Protein AF-A0A8K0M3D4-F1 (afdb_monomer)

Sequence (110 aa):
MWFHMVLSSGFNDEERFPFACLEQHVGVDEWKKRKWAFDRQEAEEFAAQKIPQLENYDKERDKVVKDEARVGCGEMTREEFIAIYRHALVDSTTSAIQARFIKLLTARDW

Solvent-accessible surface area (backbone atoms only — not comparable to full-atom values): 6368 Å² total; per-residue (Å²): 114,66,66,58,47,46,64,70,67,38,46,80,30,67,88,27,69,60,43,38,59,49,32,66,72,61,32,67,69,55,37,56,53,52,72,70,64,64,59,66,63,61,52,50,54,50,47,66,60,44,53,61,52,52,56,49,49,53,53,53,48,55,50,52,55,50,52,51,50,33,36,76,71,65,80,35,55,68,67,58,54,49,62,68,50,55,60,60,61,58,56,70,67,56,49,67,62,49,50,53,52,51,52,59,60,72,72,53,92,126

Radius of gyration: 19.31 Å; Cα contacts (8 Å, |Δi|>4): 31; chains: 1; bounding box: 43×30×51 Å

Mean predicted aligned error: 13.9 Å

pLDDT: mean 70.22, std 14.75, range [38.41, 89.25]

Foldseek 3Di:
DVVVVCVVVCCVPCVDPPNVVVCVVCDVVSCVVVVPPDDPVVVVVVCVVVVVVVVVVVVVVVVLVVVVVCCVVVVDPPVRSCVVCVVVVVVVPPPDPVVVVVCVVVVDDD

Structure (mmCIF, N/CA/C/O backbone):
data_AF-A0A8K0M3D4-F1
#
_entry.id   AF-A0A8K0M3D4-F1
#
loop_
_atom_site.group_PDB
_atom_site.id
_atom_site.type_symbol
_atom_site.label_atom_id
_atom_site.label_alt_id
_atom_site.label_comp_id
_atom_site.label_asym_id
_atom_site.label_entity_id
_atom_site.label_seq_id
_atom_site.pdbx_PDB_ins_code
_atom_site.Cartn_x
_atom_site.Cartn_y
_atom_site.Cartn_z
_atom_site.occupancy
_atom_site.B_iso_or_equiv
_atom_site.auth_seq_id
_atom_site.auth_comp_id
_atom_site.auth_asym_id
_atom_site.auth_atom_id
_atom_site.pdbx_PDB_model_num
ATOM 1 N N . MET A 1 1 ? -1.291 -5.773 5.632 1.00 49.97 1 MET A N 1
ATOM 2 C CA . MET A 1 1 ? -1.648 -7.171 5.226 1.00 49.97 1 MET A CA 1
ATOM 3 C C . MET A 1 1 ? -1.965 -7.321 3.729 1.00 49.97 1 MET A C 1
ATOM 5 O O . MET A 1 1 ? -1.420 -8.201 3.090 1.00 49.97 1 MET A O 1
ATOM 9 N N . TRP A 1 2 ? -2.774 -6.451 3.120 1.00 53.38 2 TRP A N 1
ATOM 10 C CA . TRP A 1 2 ? -3.093 -6.525 1.681 1.00 53.38 2 TRP A CA 1
ATOM 11 C C . TRP A 1 2 ? -1.899 -6.312 0.726 1.00 53.38 2 TRP A C 1
ATOM 13 O O . TRP A 1 2 ? -1.807 -6.994 -0.283 1.00 53.38 2 TRP A O 1
ATOM 23 N N . PHE A 1 3 ? -0.957 -5.415 1.043 1.00 57.09 3 PHE A N 1
ATOM 24 C CA . PHE A 1 3 ? 0.186 -5.132 0.168 1.00 57.09 3 PHE A CA 1
ATOM 25 C C . PHE A 1 3 ? 1.119 -6.339 0.042 1.00 57.09 3 PHE A C 1
ATOM 27 O O . PHE A 1 3 ? 1.507 -6.697 -1.065 1.00 57.09 3 PHE A O 1
ATOM 34 N N . HIS A 1 4 ? 1.390 -7.041 1.150 1.00 54.50 4 HIS A N 1
ATOM 35 C CA . HIS A 1 4 ? 2.090 -8.319 1.062 1.00 54.50 4 HIS A CA 1
ATOM 36 C C . HIS A 1 4 ? 1.251 -9.353 0.303 1.00 54.50 4 HIS A C 1
ATOM 38 O O . HIS A 1 4 ? 1.832 -10.132 -0.422 1.00 54.50 4 HIS A O 1
ATOM 44 N N . MET A 1 5 ? -0.090 -9.358 0.382 1.00 57.66 5 MET A N 1
ATOM 45 C CA . MET A 1 5 ? -0.903 -10.262 -0.448 1.00 57.66 5 MET A CA 1
ATOM 46 C C . MET A 1 5 ? -0.801 -9.918 -1.938 1.00 57.66 5 MET A C 1
ATOM 48 O O . MET A 1 5 ? -0.726 -10.829 -2.747 1.00 57.66 5 MET A O 1
ATOM 52 N N . VAL A 1 6 ? -0.732 -8.642 -2.325 1.00 59.41 6 VAL A N 1
ATOM 53 C CA . VAL A 1 6 ? -0.513 -8.223 -3.724 1.00 59.41 6 VAL A CA 1
ATOM 54 C C . VAL A 1 6 ? 0.889 -8.623 -4.196 1.00 59.41 6 VAL A C 1
ATOM 56 O O . VAL A 1 6 ? 1.038 -9.197 -5.271 1.00 59.41 6 VAL A O 1
ATOM 59 N N . LEU A 1 7 ? 1.916 -8.410 -3.370 1.00 57.84 7 LEU A N 1
ATOM 60 C CA . LEU A 1 7 ? 3.285 -8.821 -3.694 1.00 57.84 7 LEU A CA 1
ATOM 61 C C . LEU A 1 7 ? 3.463 -10.351 -3.699 1.00 57.84 7 LEU A C 1
ATOM 63 O O . LEU A 1 7 ? 4.155 -10.882 -4.560 1.00 57.84 7 LEU A O 1
ATOM 67 N N . SER A 1 8 ? 2.820 -11.070 -2.777 1.00 56.91 8 SER A N 1
ATOM 68 C CA . SER A 1 8 ? 2.923 -12.528 -2.619 1.00 56.91 8 SER A CA 1
ATOM 69 C C . SER A 1 8 ? 1.959 -13.318 -3.507 1.00 56.91 8 SER A C 1
ATOM 71 O O . SER A 1 8 ? 2.178 -14.505 -3.717 1.00 56.91 8 SER A O 1
ATOM 73 N N . SER A 1 9 ? 0.908 -12.698 -4.053 1.00 59.19 9 SER A N 1
ATOM 74 C CA . SER A 1 9 ? -0.011 -13.344 -5.011 1.00 59.19 9 SER A CA 1
ATOM 75 C C . SER A 1 9 ? 0.584 -13.475 -6.415 1.00 59.19 9 SER A C 1
ATOM 77 O O . SER A 1 9 ? -0.039 -14.065 -7.302 1.00 59.19 9 SER A O 1
ATOM 79 N N . GLY A 1 10 ? 1.793 -12.949 -6.626 1.00 56.47 10 GLY A N 1
ATOM 80 C CA . GLY A 1 10 ? 2.393 -12.875 -7.950 1.00 56.47 10 GLY A CA 1
ATOM 81 C C . GLY A 1 10 ? 1.644 -11.894 -8.850 1.00 56.47 10 GLY A C 1
ATOM 82 O O . GLY A 1 10 ? 1.656 -12.056 -10.060 1.00 56.47 10 GLY A O 1
ATOM 83 N N . PHE A 1 11 ? 0.980 -10.876 -8.287 1.00 57.84 11 PHE A N 1
ATOM 84 C CA . PHE A 1 11 ? 0.395 -9.800 -9.095 1.00 57.84 11 PHE A CA 1
ATOM 85 C C . PHE A 1 11 ? 1.468 -9.076 -9.922 1.00 57.84 11 PHE A C 1
ATOM 87 O O . PHE A 1 11 ? 1.191 -8.567 -10.999 1.00 57.84 11 PHE A O 1
ATOM 94 N N . ASN A 1 12 ? 2.706 -9.072 -9.422 1.00 57.41 12 ASN A N 1
ATOM 95 C CA . ASN A 1 12 ? 3.876 -8.550 -10.119 1.00 57.41 12 ASN A CA 1
ATOM 96 C C . ASN A 1 12 ? 4.713 -9.639 -10.811 1.00 57.41 12 ASN A C 1
ATOM 98 O O . ASN A 1 12 ? 5.857 -9.380 -11.174 1.00 57.41 12 ASN A O 1
ATOM 102 N N . ASP A 1 13 ? 4.182 -10.853 -10.938 1.00 65.12 13 ASP A N 1
ATOM 103 C CA . ASP A 1 13 ? 4.862 -11.933 -11.643 1.00 65.12 13 ASP A CA 1
ATOM 104 C C . ASP A 1 13 ? 4.852 -11.630 -13.146 1.00 65.12 13 ASP A C 1
ATOM 106 O O . ASP A 1 13 ? 3.838 -11.205 -13.701 1.00 65.12 13 ASP A O 1
ATOM 110 N N . GLU A 1 14 ? 5.995 -11.816 -13.797 1.00 62.44 14 GLU A N 1
ATOM 111 C CA . GLU A 1 14 ? 6.190 -11.485 -15.214 1.00 62.44 14 GLU A CA 1
ATOM 112 C C . GLU A 1 14 ? 5.290 -12.340 -16.110 1.00 62.44 14 GLU A C 1
ATOM 114 O O . GLU A 1 14 ? 4.826 -11.890 -17.154 1.00 62.44 14 GLU A O 1
ATOM 119 N N . GLU A 1 15 ? 4.955 -13.543 -15.643 1.00 65.06 15 GLU A N 1
ATOM 120 C CA . GLU A 1 15 ? 4.079 -14.481 -16.341 1.00 65.06 15 GLU A CA 1
ATOM 121 C C . GLU A 1 15 ? 2.587 -14.270 -16.029 1.00 65.06 15 GLU A C 1
ATOM 123 O O . GLU A 1 15 ? 1.729 -14.948 -16.600 1.00 65.06 15 GLU A O 1
ATOM 128 N N . ARG A 1 16 ? 2.239 -13.335 -15.131 1.00 65.56 16 ARG A N 1
ATOM 129 C CA . ARG A 1 16 ? 0.854 -13.095 -14.703 1.00 65.56 16 ARG A CA 1
ATOM 130 C C . ARG A 1 16 ? 0.360 -11.710 -15.104 1.00 65.56 16 ARG A C 1
ATOM 132 O O . ARG A 1 16 ? 1.107 -10.770 -15.374 1.00 65.56 16 ARG A O 1
ATOM 139 N N . PHE A 1 17 ? -0.962 -11.591 -15.177 1.00 56.53 17 PHE A N 1
ATOM 140 C CA . PHE A 1 17 ? -1.623 -10.309 -15.392 1.00 56.53 17 PHE A CA 1
ATOM 141 C C . PHE A 1 17 ? -1.334 -9.385 -14.195 1.00 56.53 17 PHE A C 1
ATOM 143 O O . PHE A 1 17 ? -1.524 -9.832 -13.061 1.00 56.53 17 PHE A O 1
ATOM 150 N N . PRO A 1 18 ? -0.910 -8.123 -14.411 1.00 65.19 18 PRO A N 1
ATOM 151 C CA . PRO A 1 18 ? -0.980 -7.346 -15.655 1.00 65.19 18 PRO A CA 1
ATOM 152 C C . PRO A 1 18 ? 0.323 -7.271 -16.471 1.00 65.19 18 PRO A C 1
ATOM 154 O O . PRO A 1 18 ? 0.292 -6.754 -17.591 1.00 65.19 18 PRO A O 1
ATOM 157 N N . PHE A 1 19 ? 1.456 -7.759 -15.957 1.00 66.94 19 PHE A N 1
ATOM 158 C CA . PHE A 1 19 ? 2.752 -7.554 -16.613 1.00 66.94 19 PHE A CA 1
ATOM 159 C C . PHE A 1 19 ? 2.934 -8.367 -17.887 1.00 66.94 19 PHE A C 1
ATOM 161 O O . PHE A 1 19 ? 3.479 -7.822 -18.841 1.00 66.94 19 PHE A O 1
ATOM 168 N N . ALA A 1 20 ? 2.351 -9.563 -17.980 1.00 71.44 20 ALA A N 1
ATOM 169 C CA . ALA A 1 20 ? 2.339 -10.319 -19.232 1.00 71.44 20 ALA A CA 1
ATOM 170 C C . ALA A 1 20 ? 1.656 -9.545 -20.384 1.00 71.44 20 ALA A C 1
ATOM 172 O O . ALA A 1 20 ? 2.136 -9.536 -21.517 1.00 71.44 20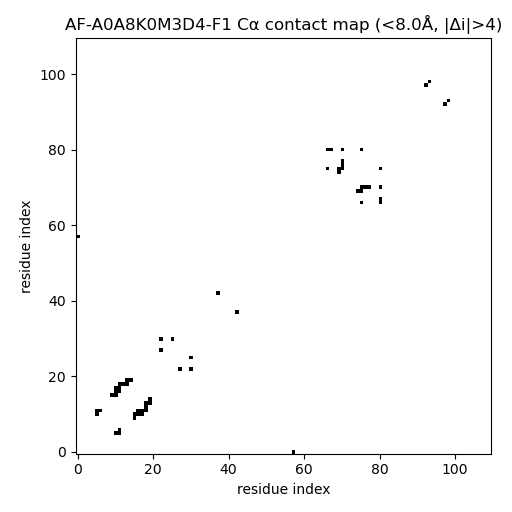 ALA A O 1
ATOM 173 N N . CYS A 1 21 ? 0.556 -8.832 -20.105 1.00 73.75 21 CYS A N 1
ATOM 174 C CA . CYS A 1 21 ? -0.111 -7.991 -21.108 1.00 73.75 21 CYS A CA 1
ATOM 175 C C . CYS A 1 21 ? 0.688 -6.723 -21.429 1.00 73.75 21 CYS A C 1
ATOM 177 O O . CYS A 1 21 ? 0.694 -6.269 -22.572 1.00 73.75 21 CYS A O 1
ATOM 179 N N . LEU A 1 22 ? 1.363 -6.149 -20.432 1.00 73.00 22 LEU A N 1
ATOM 180 C CA . LEU A 1 22 ? 2.204 -4.970 -20.621 1.00 73.00 22 LEU A CA 1
ATOM 181 C C . LEU A 1 22 ? 3.449 -5.297 -21.456 1.00 73.00 22 LEU A C 1
ATOM 183 O O . LEU A 1 22 ? 3.799 -4.530 -22.349 1.00 73.00 22 LEU A O 1
ATOM 187 N N . GLU A 1 23 ? 4.067 -6.454 -21.220 1.00 78.56 23 GLU A N 1
ATOM 188 C CA . GLU A 1 23 ? 5.179 -6.975 -22.012 1.00 78.56 23 GLU A CA 1
ATOM 189 C C . GLU A 1 23 ? 4.751 -7.252 -23.456 1.00 78.56 23 GLU A C 1
ATOM 191 O O . GLU A 1 23 ? 5.441 -6.837 -24.384 1.00 78.56 23 GLU A O 1
ATOM 196 N N . GLN A 1 24 ? 3.582 -7.866 -23.671 1.00 80.00 24 GLN A N 1
ATOM 197 C CA . GLN A 1 24 ? 3.036 -8.065 -25.020 1.00 80.00 24 GLN A CA 1
ATOM 198 C C . GLN A 1 24 ? 2.780 -6.742 -25.752 1.00 80.00 24 GLN A C 1
ATOM 200 O O . GLN A 1 24 ? 3.025 -6.648 -26.952 1.00 80.00 24 GLN A O 1
ATOM 205 N N . HIS A 1 25 ? 2.300 -5.717 -25.045 1.00 83.75 25 HIS A N 1
ATOM 206 C CA . HIS A 1 25 ? 2.015 -4.412 -25.637 1.00 83.75 25 HIS A CA 1
ATOM 207 C C . HIS A 1 25 ? 3.283 -3.607 -25.957 1.00 83.75 25 HIS A C 1
ATOM 209 O O . HIS A 1 25 ? 3.350 -2.932 -26.981 1.00 83.75 25 HIS A O 1
ATOM 215 N N . VAL A 1 26 ? 4.286 -3.660 -25.078 1.00 82.12 26 VAL A N 1
ATOM 216 C CA . VAL A 1 26 ? 5.546 -2.913 -25.220 1.00 82.12 26 VAL A CA 1
ATOM 217 C C . VAL A 1 26 ? 6.551 -3.648 -26.115 1.00 82.12 26 VAL A C 1
ATOM 219 O O . VAL A 1 26 ? 7.395 -3.005 -26.738 1.00 82.12 26 VAL A O 1
ATOM 222 N N . GLY A 1 27 ? 6.441 -4.973 -26.211 1.00 84.94 27 GLY A N 1
ATOM 223 C CA . GLY A 1 27 ? 7.387 -5.854 -26.886 1.00 84.94 27 GLY A CA 1
ATOM 224 C C . GLY A 1 27 ? 8.510 -6.314 -25.952 1.00 84.94 27 GLY A C 1
ATOM 225 O O . GLY A 1 27 ? 9.031 -5.537 -25.153 1.00 84.94 27 GLY A O 1
ATOM 226 N N . VAL A 1 28 ? 8.911 -7.583 -26.084 1.00 82.62 28 VAL A N 1
ATOM 227 C CA . VAL A 1 28 ? 9.868 -8.268 -25.190 1.00 82.62 28 VAL A CA 1
ATOM 228 C C . VAL A 1 28 ? 11.214 -7.537 -25.086 1.00 82.62 28 VAL A C 1
ATOM 230 O O . VAL A 1 28 ? 11.767 -7.403 -23.994 1.00 82.62 28 VAL A O 1
ATOM 233 N N . ASP A 1 29 ? 11.751 -7.032 -26.199 1.00 84.25 29 ASP A N 1
ATOM 234 C CA . ASP A 1 29 ? 13.067 -6.376 -26.214 1.00 84.25 29 ASP A CA 1
ATOM 235 C C . ASP A 1 29 ? 13.042 -4.999 -25.536 1.00 84.25 29 ASP A C 1
ATOM 237 O O . ASP A 1 29 ? 13.927 -4.661 -24.745 1.00 84.25 29 ASP A O 1
ATOM 241 N N . GLU A 1 30 ? 11.992 -4.217 -25.787 1.00 81.81 30 GLU A N 1
ATOM 242 C CA . GLU A 1 30 ? 11.807 -2.897 -25.181 1.00 81.81 30 GLU A CA 1
ATOM 243 C C . GLU A 1 30 ? 11.413 -3.016 -23.700 1.00 81.81 30 GLU A C 1
ATOM 245 O O . GLU A 1 30 ? 11.865 -2.227 -22.866 1.00 81.81 30 GLU A O 1
ATOM 250 N N . TRP A 1 31 ? 10.646 -4.050 -23.341 1.00 81.94 31 TRP A N 1
ATOM 251 C CA . TRP A 1 31 ? 10.360 -4.417 -21.957 1.00 81.94 31 TRP A CA 1
ATOM 252 C C . TRP A 1 31 ? 11.645 -4.745 -21.194 1.00 81.94 31 TRP A C 1
ATOM 254 O O . TRP A 1 31 ? 11.912 -4.131 -20.161 1.00 81.94 31 TRP A O 1
ATOM 264 N N . LYS A 1 32 ? 12.501 -5.625 -21.735 1.00 81.50 32 LYS A N 1
ATOM 265 C CA . LYS A 1 32 ? 13.806 -5.956 -21.137 1.00 81.50 32 LYS A CA 1
ATOM 266 C C . LYS A 1 32 ? 14.677 -4.720 -20.957 1.00 81.50 32 LYS A C 1
ATOM 268 O O . LYS A 1 32 ? 15.253 -4.536 -19.888 1.00 81.50 32 LYS A O 1
ATOM 273 N N . LYS A 1 33 ? 14.753 -3.850 -21.965 1.00 84.00 33 LYS A N 1
ATOM 274 C CA . LYS A 1 33 ? 15.528 -2.608 -21.879 1.00 84.00 33 LYS A CA 1
ATOM 275 C C . LYS A 1 33 ? 15.027 -1.704 -20.751 1.00 84.00 33 LYS A C 1
ATOM 277 O O . LYS A 1 33 ? 15.833 -1.225 -19.963 1.00 84.00 33 LYS A O 1
ATOM 282 N N . ARG A 1 34 ? 13.710 -1.500 -20.642 1.00 79.00 34 ARG A N 1
ATOM 283 C CA . ARG A 1 34 ? 13.096 -0.640 -19.613 1.00 79.00 34 ARG A CA 1
ATOM 284 C C . ARG A 1 34 ? 13.180 -1.235 -18.213 1.00 79.00 34 ARG A C 1
ATOM 286 O O . ARG A 1 34 ? 13.428 -0.500 -17.267 1.00 79.00 34 ARG A O 1
ATOM 293 N N . LYS A 1 35 ? 13.042 -2.556 -18.087 1.00 72.31 35 LYS A N 1
ATOM 294 C CA . LYS A 1 35 ? 13.150 -3.275 -16.811 1.00 72.31 35 LYS A CA 1
ATOM 295 C C . LYS A 1 35 ? 14.503 -3.049 -16.134 1.00 72.31 35 LYS A C 1
ATOM 297 O O . LYS A 1 35 ? 14.567 -2.936 -14.915 1.00 72.31 35 LYS A O 1
ATOM 302 N N . TRP A 1 36 ? 15.573 -2.955 -16.921 1.00 72.56 36 TRP A N 1
ATOM 303 C CA . TRP A 1 36 ? 16.927 -2.697 -16.423 1.00 72.56 36 TRP A CA 1
ATOM 304 C C . TRP A 1 36 ? 17.323 -1.216 -16.437 1.00 72.56 36 TRP A C 1
ATOM 306 O O . TRP A 1 36 ? 18.360 -0.865 -15.883 1.00 72.56 36 TRP A O 1
ATOM 316 N N . ALA A 1 37 ? 16.508 -0.346 -17.037 1.00 76.56 37 ALA A N 1
ATOM 317 C CA . ALA A 1 37 ? 16.750 1.091 -17.138 1.00 76.56 37 ALA A CA 1
ATOM 318 C C . ALA A 1 37 ? 16.031 1.884 -16.034 1.00 76.56 37 ALA A C 1
ATOM 320 O O . ALA A 1 37 ? 15.433 2.923 -16.311 1.00 76.56 37 ALA A O 1
ATOM 321 N N . PHE A 1 38 ? 16.066 1.394 -14.793 1.00 69.94 38 PHE A N 1
ATOM 322 C CA . PHE A 1 38 ? 15.564 2.155 -13.651 1.00 69.94 38 PHE A CA 1
ATOM 323 C C . PHE A 1 38 ? 16.689 2.978 -13.021 1.00 69.94 38 PHE A C 1
ATOM 325 O O . PHE A 1 38 ? 17.824 2.509 -12.892 1.00 69.94 38 PHE A O 1
ATOM 332 N N . ASP A 1 39 ? 16.370 4.202 -12.612 1.00 79.75 39 ASP A N 1
ATOM 333 C CA . ASP A 1 39 ? 17.277 5.008 -11.809 1.00 79.75 39 ASP A CA 1
ATOM 334 C C . ASP A 1 39 ? 17.235 4.508 -10.360 1.00 79.75 39 ASP A C 1
ATOM 336 O O . ASP A 1 39 ? 16.183 4.468 -9.714 1.00 79.75 39 ASP A O 1
ATOM 340 N N . ARG A 1 40 ? 18.395 4.089 -9.847 1.00 78.75 40 ARG A N 1
ATOM 341 C CA . ARG A 1 40 ? 18.524 3.619 -8.467 1.00 78.75 40 ARG A CA 1
ATOM 342 C C . ARG A 1 40 ? 18.148 4.722 -7.478 1.00 78.75 40 ARG A C 1
ATOM 344 O O . ARG A 1 40 ? 17.517 4.419 -6.472 1.00 78.75 40 ARG A O 1
ATOM 351 N N . GLN A 1 41 ? 18.499 5.971 -7.773 1.00 79.75 41 GLN A N 1
ATOM 352 C CA . GLN A 1 41 ? 18.197 7.090 -6.891 1.00 79.75 41 GLN A CA 1
ATOM 353 C C . GLN A 1 41 ? 16.687 7.348 -6.830 1.00 79.75 41 GLN A C 1
ATOM 355 O O . GLN A 1 41 ? 16.132 7.455 -5.739 1.00 79.75 41 GLN A O 1
ATOM 360 N N . GLU A 1 42 ? 16.000 7.352 -7.977 1.00 81.06 42 GLU 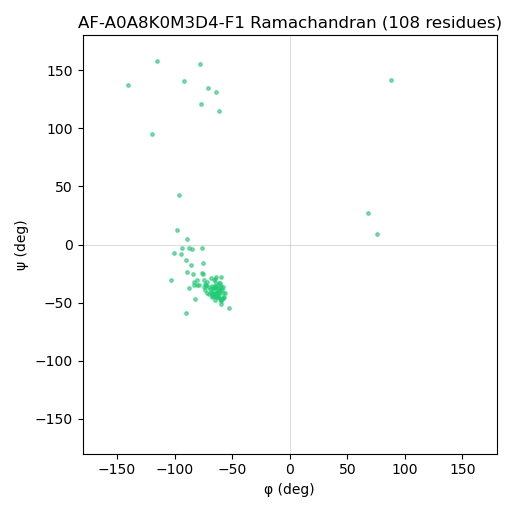A N 1
ATOM 361 C CA . GLU A 1 42 ? 14.536 7.473 -8.023 1.00 81.06 42 GLU A CA 1
ATOM 362 C C . GLU A 1 42 ? 13.857 6.341 -7.232 1.00 81.06 42 GLU A C 1
ATOM 364 O O . GLU A 1 42 ? 12.907 6.576 -6.480 1.00 81.06 42 GLU A O 1
ATOM 369 N N . ALA A 1 43 ? 14.364 5.110 -7.360 1.00 78.69 43 ALA A N 1
ATOM 370 C CA . ALA A 1 43 ? 13.840 3.961 -6.629 1.00 78.69 43 ALA A CA 1
ATOM 371 C C . ALA A 1 43 ? 14.027 4.100 -5.107 1.00 78.69 43 ALA A C 1
ATOM 373 O O . ALA A 1 43 ? 13.111 3.787 -4.342 1.00 78.69 43 ALA A O 1
ATOM 374 N N . GLU A 1 44 ? 15.184 4.589 -4.661 1.00 78.69 44 GLU A N 1
ATOM 375 C CA . GLU A 1 44 ? 15.481 4.833 -3.246 1.00 78.69 44 GLU A CA 1
ATOM 376 C C . GLU A 1 44 ? 14.626 5.971 -2.669 1.00 78.69 44 GLU A C 1
ATOM 378 O O . GLU A 1 44 ? 14.043 5.816 -1.594 1.00 78.69 44 GLU A O 1
ATOM 383 N N . GLU A 1 45 ? 14.465 7.078 -3.398 1.00 83.06 45 GLU A N 1
ATOM 384 C CA . GLU A 1 45 ? 13.599 8.198 -3.008 1.00 83.06 45 GLU A CA 1
ATOM 385 C C . GLU A 1 45 ? 12.128 7.769 -2.920 1.00 83.06 45 GLU A C 1
ATOM 387 O O . GLU A 1 45 ? 11.421 8.092 -1.958 1.00 83.06 45 GLU A O 1
ATOM 392 N N . PHE A 1 46 ? 11.667 6.975 -3.888 1.00 75.31 46 PHE A N 1
ATOM 393 C CA . PHE A 1 46 ? 10.328 6.399 -3.868 1.00 75.31 46 PHE A CA 1
ATOM 394 C C . PHE A 1 46 ? 10.134 5.462 -2.673 1.00 75.31 46 PHE A C 1
ATOM 396 O O . PHE A 1 46 ? 9.112 5.549 -1.985 1.00 75.31 46 PHE A O 1
ATOM 403 N N . ALA A 1 47 ? 11.106 4.590 -2.392 1.00 78.12 47 ALA A N 1
ATOM 404 C CA . ALA A 1 47 ? 11.061 3.702 -1.236 1.00 78.12 47 ALA A CA 1
ATOM 405 C C . ALA A 1 47 ? 11.004 4.500 0.075 1.00 78.12 47 ALA A C 1
ATOM 407 O O . ALA A 1 47 ? 10.126 4.250 0.903 1.00 78.12 47 ALA A O 1
ATOM 408 N N . ALA A 1 48 ? 11.856 5.518 0.229 1.00 82.25 48 ALA A N 1
ATOM 409 C CA . ALA A 1 48 ? 11.878 6.394 1.398 1.00 82.25 48 ALA A CA 1
ATOM 410 C C . ALA A 1 48 ? 10.545 7.131 1.607 1.00 82.25 48 ALA A C 1
ATOM 412 O O . ALA A 1 48 ? 10.101 7.291 2.742 1.00 82.25 48 ALA A O 1
ATOM 413 N N . GLN A 1 49 ? 9.860 7.527 0.529 1.00 82.62 49 GLN A N 1
ATOM 414 C CA . GLN A 1 49 ? 8.526 8.126 0.613 1.00 82.62 49 GLN A CA 1
ATOM 415 C C . GLN A 1 49 ? 7.439 7.101 0.979 1.00 82.62 49 GLN A C 1
ATOM 417 O O . GLN A 1 49 ? 6.470 7.431 1.667 1.00 82.62 49 GLN A O 1
ATOM 422 N N . LYS A 1 50 ? 7.553 5.861 0.492 1.00 79.00 50 LYS A N 1
ATOM 423 C CA . LYS A 1 50 ? 6.512 4.833 0.628 1.00 79.00 50 LYS A CA 1
ATOM 424 C C . LYS A 1 50 ? 6.538 4.095 1.956 1.00 79.00 50 LYS A C 1
ATOM 426 O O . LYS A 1 50 ? 5.468 3.739 2.441 1.00 79.00 50 LYS A O 1
ATOM 431 N N . ILE A 1 51 ? 7.708 3.911 2.560 1.00 80.62 51 ILE A N 1
ATOM 432 C CA . ILE A 1 51 ? 7.855 3.291 3.885 1.00 80.62 51 ILE A CA 1
ATOM 433 C C . ILE A 1 51 ? 6.959 3.965 4.946 1.00 80.62 51 ILE A C 1
ATOM 435 O O . ILE A 1 51 ? 6.117 3.272 5.517 1.00 80.62 51 ILE A O 1
ATOM 439 N N . PRO A 1 52 ? 7.009 5.292 5.171 1.00 80.56 52 PRO A N 1
ATOM 440 C CA . PRO A 1 52 ? 6.155 5.927 6.177 1.00 80.56 52 PRO A CA 1
ATOM 441 C C . PRO A 1 52 ? 4.667 5.909 5.789 1.00 80.56 52 PRO A C 1
ATOM 443 O O . PRO A 1 52 ? 3.798 5.864 6.658 1.00 80.56 52 PRO A O 1
ATOM 446 N N . GLN A 1 53 ? 4.344 5.907 4.490 1.00 78.12 53 GLN A N 1
ATOM 447 C CA . GLN A 1 53 ? 2.960 5.757 4.021 1.00 78.12 53 GLN A CA 1
ATOM 448 C C . GLN A 1 53 ? 2.404 4.362 4.335 1.00 78.12 53 GLN A C 1
ATOM 450 O O . GLN A 1 53 ? 1.236 4.245 4.699 1.00 78.12 53 GLN A O 1
ATOM 455 N N . LEU A 1 54 ? 3.231 3.317 4.222 1.00 76.12 54 LEU A N 1
ATOM 456 C CA . LEU A 1 54 ? 2.874 1.949 4.602 1.00 76.12 54 LEU A CA 1
ATOM 457 C C . LEU A 1 54 ? 2.646 1.833 6.111 1.00 76.12 54 LEU A C 1
ATOM 459 O O . LEU A 1 54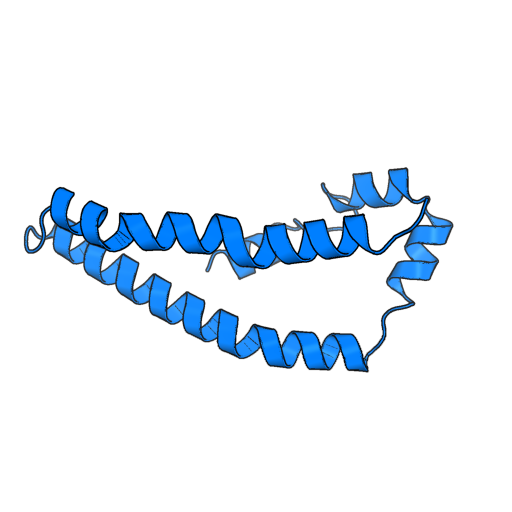 ? 1.643 1.264 6.529 1.00 76.12 54 LEU A O 1
ATOM 463 N N . GLU A 1 55 ? 3.517 2.434 6.922 1.00 79.88 55 GLU A N 1
ATOM 464 C CA . GLU A 1 55 ? 3.329 2.469 8.376 1.00 79.88 55 GLU A CA 1
ATOM 465 C C . GLU A 1 55 ? 2.041 3.198 8.775 1.00 79.88 55 GLU A C 1
ATOM 467 O O . GLU A 1 55 ? 1.328 2.760 9.679 1.00 79.88 55 GLU A O 1
ATOM 472 N N . ASN A 1 56 ? 1.723 4.312 8.108 1.00 80.31 56 ASN A N 1
ATOM 473 C CA . ASN A 1 56 ? 0.475 5.028 8.350 1.00 80.31 56 ASN A CA 1
ATOM 474 C C . ASN A 1 56 ? -0.743 4.195 7.934 1.00 80.31 56 ASN A C 1
ATOM 476 O O . ASN A 1 56 ? -1.712 4.113 8.684 1.00 80.31 56 ASN A O 1
ATOM 480 N N . TYR A 1 57 ? -0.666 3.524 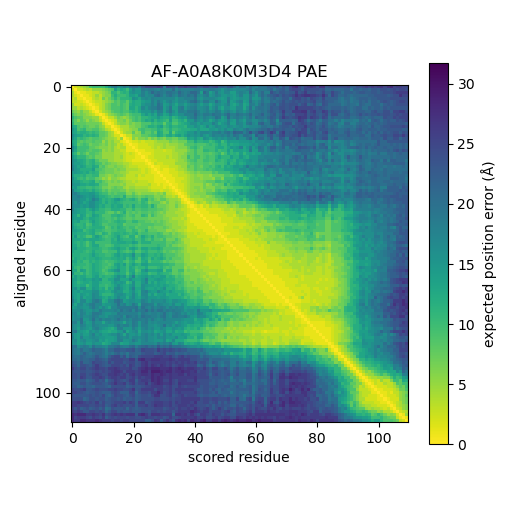6.783 1.00 79.06 57 TYR A N 1
ATOM 481 C CA . TYR A 1 57 ? -1.714 2.619 6.326 1.00 79.06 57 TYR A CA 1
ATOM 482 C C . TYR A 1 57 ? -1.988 1.504 7.344 1.00 79.06 57 TYR A C 1
ATOM 484 O O . TYR A 1 57 ? -3.145 1.232 7.660 1.00 79.06 57 TYR A O 1
ATOM 492 N N . ASP A 1 58 ? -0.946 0.862 7.880 1.00 79.44 58 ASP A N 1
ATOM 493 C CA . ASP A 1 58 ? -1.132 -0.210 8.862 1.00 79.44 58 ASP A CA 1
ATOM 494 C C . ASP A 1 58 ? -1.759 0.323 10.165 1.00 79.44 58 ASP A C 1
ATOM 496 O O . ASP A 1 58 ? -2.666 -0.310 10.705 1.00 79.44 58 ASP A O 1
ATOM 500 N N . LYS A 1 59 ? -1.388 1.530 10.618 1.00 82.25 59 LYS A N 1
ATOM 501 C CA . LYS A 1 59 ? -2.033 2.188 11.774 1.00 82.25 59 LYS A CA 1
ATOM 502 C C . LYS A 1 59 ? -3.512 2.489 11.529 1.00 82.25 59 LYS A C 1
ATOM 504 O O . LYS A 1 59 ? -4.345 2.248 12.405 1.00 82.25 59 LYS A O 1
ATOM 509 N N . GLU A 1 60 ? -3.848 3.027 10.359 1.00 82.94 60 GLU A N 1
ATOM 510 C CA . GLU A 1 60 ? -5.235 3.310 9.976 1.00 82.94 60 GLU A CA 1
ATOM 511 C C . GLU A 1 60 ? -6.057 2.024 9.888 1.00 82.94 60 GLU A C 1
ATOM 513 O O . GLU A 1 60 ? -7.173 1.963 10.405 1.00 82.94 60 GLU A O 1
ATOM 518 N N . ARG A 1 61 ? -5.481 0.962 9.319 1.00 79.75 61 ARG A N 1
ATOM 519 C CA . ARG A 1 61 ? -6.097 -0.363 9.279 1.00 79.75 61 ARG A CA 1
ATOM 520 C C . ARG A 1 61 ? -6.369 -0.899 10.683 1.00 79.75 61 ARG A C 1
ATOM 522 O O . ARG A 1 61 ? -7.475 -1.364 10.944 1.00 79.75 61 ARG A O 1
ATOM 529 N N . ASP A 1 62 ? -5.393 -0.838 11.582 1.00 84.56 62 ASP A N 1
ATOM 530 C CA . ASP A 1 62 ? -5.558 -1.334 12.950 1.00 84.56 62 ASP A CA 1
ATOM 531 C C . ASP A 1 62 ? -6.661 -0.577 13.700 1.00 84.56 62 ASP A C 1
ATOM 533 O O . ASP A 1 62 ? -7.382 -1.164 14.508 1.00 84.56 62 ASP A O 1
ATOM 537 N N . LYS A 1 63 ? -6.835 0.718 13.410 1.00 84.94 63 LYS A N 1
ATOM 538 C CA . LYS A 1 63 ? -7.952 1.513 13.929 1.00 84.94 63 LYS A CA 1
ATOM 539 C C . LYS A 1 63 ? -9.299 1.004 13.404 1.00 84.94 63 LYS A C 1
ATOM 541 O O . LYS A 1 63 ? -10.199 0.773 14.207 1.00 84.94 63 LYS A O 1
ATOM 546 N N . VAL A 1 64 ? -9.410 0.763 12.096 1.00 85.44 64 VAL A N 1
ATOM 547 C CA . VAL A 1 64 ? -10.627 0.210 11.472 1.00 85.44 64 VAL A CA 1
ATOM 548 C C . VAL A 1 64 ? -10.990 -1.142 12.084 1.00 85.44 64 VAL A C 1
ATOM 550 O O . VAL A 1 64 ? -12.141 -1.348 12.451 1.00 85.44 64 VAL A O 1
ATOM 553 N N . VAL A 1 65 ? -10.014 -2.038 12.253 1.00 83.81 65 VAL A N 1
ATOM 554 C CA . VAL A 1 65 ? -10.232 -3.374 12.838 1.00 83.81 65 VAL A CA 1
ATOM 555 C C . VAL A 1 65 ? -10.719 -3.280 14.287 1.00 83.81 65 VAL A C 1
ATOM 557 O O . VAL A 1 65 ? -11.612 -4.022 14.694 1.00 83.81 65 VAL A O 1
ATOM 560 N N . LYS A 1 66 ? -10.164 -2.356 15.080 1.00 86.25 66 LYS A N 1
ATOM 561 C CA . LYS A 1 66 ? -10.636 -2.116 16.452 1.00 86.25 66 LYS A CA 1
ATOM 562 C C . LYS A 1 66 ? -12.067 -1.590 16.471 1.00 86.25 66 LYS A C 1
ATOM 564 O O . LYS A 1 66 ? -12.866 -2.062 17.273 1.00 86.25 66 LYS A O 1
ATOM 569 N N . ASP A 1 67 ? -12.398 -0.645 15.599 1.00 82.88 67 ASP A N 1
ATOM 570 C CA . ASP A 1 67 ? -13.755 -0.103 15.519 1.00 82.88 67 ASP A CA 1
ATOM 571 C C . ASP A 1 67 ? -14.761 -1.148 15.005 1.00 82.88 67 ASP A C 1
ATOM 573 O O . ASP A 1 67 ? -15.875 -1.220 15.516 1.00 82.88 67 ASP A O 1
ATOM 577 N N . GLU A 1 68 ? -14.363 -2.028 14.084 1.00 81.38 68 GLU A N 1
ATOM 578 C CA . GLU A 1 68 ? -15.177 -3.171 13.648 1.00 81.38 68 GLU A CA 1
ATOM 579 C C . GLU A 1 68 ? -15.477 -4.128 14.814 1.00 81.38 68 GLU A C 1
ATOM 581 O O . GLU A 1 68 ? -16.623 -4.542 15.004 1.00 81.38 68 GLU A O 1
ATOM 586 N N . ALA A 1 69 ? -14.483 -4.424 15.658 1.00 87.62 69 ALA A N 1
ATOM 587 C CA . ALA A 1 69 ? -14.691 -5.233 16.858 1.00 87.62 69 ALA A CA 1
ATOM 588 C C . ALA A 1 69 ? -15.660 -4.562 17.851 1.00 87.62 69 ALA A C 1
ATOM 590 O O . ALA A 1 69 ? -16.506 -5.237 18.437 1.00 87.62 69 ALA A O 1
ATOM 591 N N . ARG A 1 70 ? -15.595 -3.232 17.997 1.00 83.75 70 ARG A N 1
ATOM 592 C CA . ARG A 1 70 ? -16.528 -2.458 18.837 1.00 83.75 70 ARG A CA 1
ATOM 593 C C . ARG A 1 70 ? -17.962 -2.515 18.315 1.00 83.75 70 ARG A C 1
ATOM 595 O O . ARG A 1 70 ? -18.888 -2.600 19.119 1.00 83.75 70 ARG A O 1
ATOM 602 N N . VAL A 1 71 ? -18.148 -2.543 16.992 1.00 86.25 71 VAL A N 1
ATOM 603 C CA . VAL A 1 71 ? -19.460 -2.804 16.377 1.00 86.25 71 VAL A CA 1
ATOM 604 C C . VAL A 1 71 ? -19.948 -4.213 16.717 1.00 86.25 71 VAL A C 1
ATOM 606 O O . VAL A 1 71 ? -21.096 -4.382 17.123 1.00 86.25 71 VAL A O 1
ATOM 609 N N . GLY A 1 72 ? -19.076 -5.221 16.620 1.00 82.94 72 GLY A N 1
ATOM 610 C CA . GLY A 1 72 ? -19.400 -6.606 16.983 1.00 82.94 72 GLY A CA 1
ATOM 611 C C . GLY A 1 72 ? -19.802 -6.789 18.454 1.00 82.94 72 GLY A C 1
ATOM 612 O O . GLY A 1 72 ? -20.673 -7.603 18.752 1.00 82.94 72 GLY A O 1
ATOM 613 N N . CYS A 1 73 ? -19.217 -6.002 19.362 1.00 89.25 73 CYS A N 1
ATOM 614 C CA . CYS A 1 73 ? -19.542 -6.000 20.793 1.00 89.25 73 CYS A CA 1
ATOM 615 C C . CYS A 1 73 ? -20.738 -5.101 21.165 1.00 89.25 73 CYS A C 1
ATOM 617 O O . CYS A 1 73 ? -21.131 -5.072 22.330 1.00 89.25 73 CYS A O 1
ATOM 619 N N . GLY A 1 74 ? -21.316 -4.363 20.210 1.00 85.56 74 GLY A N 1
ATOM 620 C CA . GLY A 1 74 ? -22.433 -3.442 20.449 1.00 85.56 74 GLY A CA 1
ATOM 621 C C . GLY A 1 74 ? -22.050 -2.120 21.130 1.00 85.56 74 GLY A C 1
ATOM 622 O O . GLY A 1 74 ? -22.935 -1.357 21.505 1.00 85.56 74 GLY A O 1
ATOM 623 N N . GLU A 1 75 ? -20.754 -1.823 21.275 1.00 87.00 75 GLU A N 1
ATOM 624 C CA . GLU A 1 75 ? -20.248 -0.547 21.814 1.00 87.00 75 GLU A CA 1
ATOM 625 C C . GLU A 1 75 ? -20.353 0.610 20.811 1.00 87.00 75 GLU A C 1
ATOM 627 O O . GLU A 1 75 ? -20.196 1.778 21.169 1.00 87.00 75 GLU A O 1
ATOM 632 N N . MET A 1 76 ? -20.555 0.278 19.539 1.00 87.56 76 MET A N 1
ATOM 633 C CA . MET A 1 76 ? -20.687 1.211 18.435 1.00 87.56 76 MET A CA 1
ATOM 634 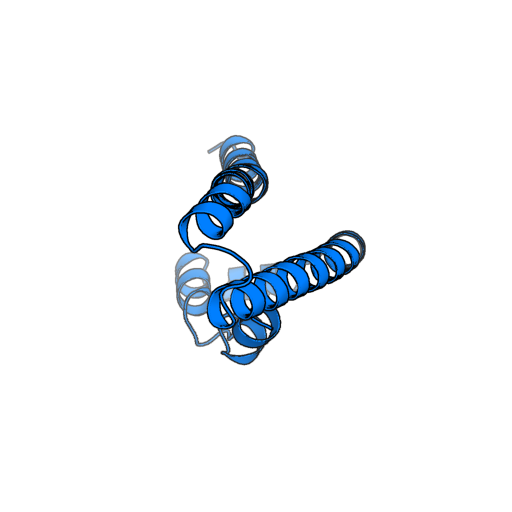C C . MET A 1 76 ? -21.769 0.696 17.492 1.00 87.56 76 MET A C 1
ATOM 636 O O . MET A 1 76 ? -21.822 -0.496 17.192 1.00 87.56 76 MET A O 1
ATOM 640 N N . THR A 1 77 ? -22.631 1.578 17.000 1.00 86.19 77 THR A N 1
ATOM 641 C CA . THR A 1 77 ? -23.620 1.183 15.995 1.00 86.19 77 THR A CA 1
ATOM 642 C C . THR A 1 77 ? -22.978 1.082 14.613 1.00 86.19 77 THR A C 1
ATOM 644 O O . THR A 1 77 ? -21.967 1.722 14.301 1.00 86.19 77 THR A O 1
ATOM 647 N N . ARG A 1 78 ? -23.584 0.276 13.739 1.00 83.19 78 ARG A N 1
ATOM 648 C CA . ARG A 1 78 ? -23.112 0.117 12.360 1.00 83.19 78 ARG A CA 1
ATOM 649 C C . ARG A 1 78 ? -23.186 1.438 11.591 1.00 83.19 78 ARG A C 1
ATOM 651 O O . ARG A 1 78 ? -22.329 1.724 10.759 1.00 83.19 78 ARG A O 1
ATOM 658 N N . GLU A 1 79 ? -24.197 2.247 11.875 1.00 85.94 79 GLU A N 1
ATOM 659 C CA . GLU A 1 79 ? -24.454 3.539 11.249 1.00 85.94 79 GLU A CA 1
ATOM 660 C C . GLU A 1 79 ? -23.381 4.567 11.625 1.00 85.94 79 GLU A C 1
ATOM 662 O O . GLU A 1 79 ? -22.889 5.279 10.748 1.00 85.94 79 GLU A O 1
ATOM 667 N N . GLU A 1 80 ? -22.959 4.596 12.893 1.00 83.44 80 GLU A N 1
ATOM 668 C CA . GLU A 1 80 ? -21.841 5.423 13.360 1.00 83.44 80 GLU A CA 1
ATOM 669 C C . GLU A 1 80 ? -20.525 4.992 12.709 1.00 83.44 80 GLU A C 1
ATOM 671 O O . GLU A 1 80 ? -19.761 5.838 12.245 1.00 83.44 80 GLU A O 1
ATOM 676 N N . PHE A 1 81 ? -20.274 3.683 12.603 1.00 82.50 81 PHE A N 1
ATOM 677 C CA . PHE A 1 81 ? -19.085 3.161 11.927 1.00 82.50 81 PHE A CA 1
ATOM 678 C C . PHE A 1 81 ? -19.044 3.605 10.462 1.00 82.50 81 PHE A C 1
ATOM 680 O O . PHE A 1 81 ? -18.048 4.157 9.990 1.00 82.50 81 PHE A O 1
ATOM 687 N N . ILE A 1 82 ? -20.160 3.448 9.747 1.00 84.31 82 ILE A N 1
ATOM 688 C C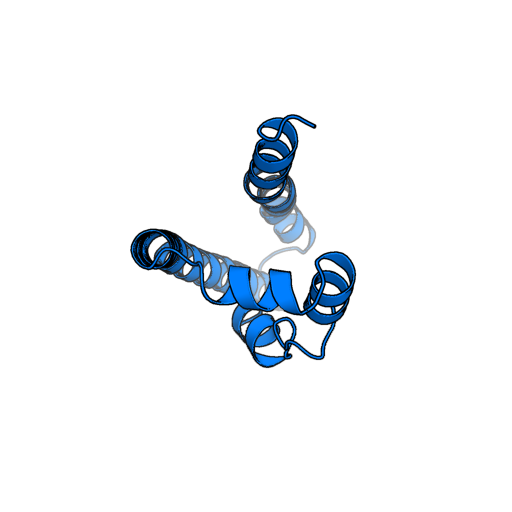A . ILE A 1 82 ? -20.277 3.889 8.356 1.00 84.31 82 ILE A CA 1
ATOM 689 C C . ILE A 1 82 ? -20.089 5.405 8.251 1.00 84.31 82 ILE A C 1
ATOM 691 O O . ILE A 1 82 ? -19.425 5.854 7.322 1.00 84.31 82 ILE A O 1
ATOM 695 N N . ALA A 1 83 ? -20.640 6.204 9.168 1.00 86.19 83 ALA A N 1
ATOM 696 C CA . ALA A 1 83 ? -20.492 7.659 9.144 1.00 86.19 83 ALA A CA 1
ATOM 697 C C . ALA A 1 83 ? -19.028 8.105 9.304 1.00 86.19 83 ALA A C 1
ATOM 699 O O . ALA A 1 83 ? -18.586 8.988 8.568 1.00 86.19 83 ALA A O 1
ATOM 700 N N . ILE A 1 84 ? -18.262 7.459 10.191 1.00 83.38 84 ILE A N 1
ATOM 701 C CA . ILE A 1 84 ? -16.835 7.754 10.400 1.00 83.38 84 ILE A CA 1
ATOM 702 C C . ILE A 1 84 ? -16.010 7.444 9.145 1.00 83.38 84 ILE A C 1
ATOM 704 O O . ILE A 1 84 ? -15.170 8.249 8.740 1.00 83.38 84 ILE A O 1
ATOM 708 N N . TYR A 1 85 ? -16.259 6.304 8.499 1.00 79.81 85 TYR A N 1
ATOM 709 C CA . TYR A 1 85 ? -15.433 5.837 7.380 1.00 79.81 85 TYR A CA 1
ATOM 710 C C . TYR A 1 85 ? -15.953 6.244 5.990 1.00 79.81 85 TYR A C 1
ATOM 712 O O . TYR A 1 85 ? -15.269 6.032 4.987 1.00 79.81 85 TYR A O 1
ATOM 720 N N . ARG A 1 86 ? -17.116 6.908 5.909 1.00 73.12 86 ARG A N 1
ATOM 721 C CA . ARG A 1 86 ? -17.699 7.414 4.653 1.00 73.12 86 ARG A CA 1
ATOM 722 C C . ARG A 1 86 ? -16.793 8.419 3.936 1.00 73.12 86 ARG A C 1
ATOM 724 O O . ARG A 1 86 ? -16.722 8.388 2.714 1.00 73.12 86 ARG A O 1
ATOM 731 N N . HIS A 1 87 ? -16.096 9.283 4.674 1.00 62.00 87 HIS A N 1
ATOM 732 C CA . HIS A 1 87 ? -15.212 10.301 4.091 1.00 62.00 87 HIS A CA 1
ATOM 733 C C . HIS A 1 87 ? -13.836 9.740 3.688 1.00 62.00 87 HIS A C 1
ATOM 735 O O . HIS A 1 87 ? -13.310 10.097 2.638 1.00 62.00 87 HIS A O 1
ATOM 741 N N . ALA A 1 88 ? -13.299 8.777 4.445 1.00 59.06 88 ALA A N 1
ATOM 742 C CA . ALA A 1 88 ? -11.996 8.160 4.172 1.00 59.06 88 ALA A CA 1
ATOM 743 C C . ALA A 1 88 ? -11.951 7.359 2.847 1.00 59.06 88 ALA A C 1
ATOM 745 O O . ALA A 1 88 ? -10.914 7.274 2.182 1.00 59.06 88 ALA A O 1
ATOM 746 N N . LEU A 1 89 ? -13.086 6.791 2.427 1.00 52.09 89 LEU A N 1
ATOM 747 C CA . LEU A 1 89 ? -13.210 6.055 1.161 1.00 52.09 89 LEU A CA 1
ATOM 748 C C . LEU A 1 89 ? -13.268 6.970 -0.078 1.00 52.09 89 LEU A C 1
ATOM 750 O O . LEU A 1 89 ? -12.872 6.547 -1.165 1.00 52.09 89 LEU A O 1
ATOM 754 N N . VAL A 1 90 ? -13.719 8.218 0.081 1.00 51.81 90 VAL A N 1
ATOM 755 C CA . VAL A 1 90 ? -13.834 9.199 -1.016 1.00 51.81 90 VAL A CA 1
ATOM 756 C C . VAL A 1 90 ? -12.491 9.897 -1.288 1.00 51.81 90 VAL A C 1
ATOM 758 O O . VAL A 1 90 ? -12.137 10.118 -2.449 1.00 51.81 90 VAL A O 1
ATOM 761 N N . ASP A 1 91 ? -11.691 10.151 -0.247 1.00 46.22 91 ASP A N 1
ATOM 762 C CA . ASP A 1 91 ? -10.390 10.828 -0.3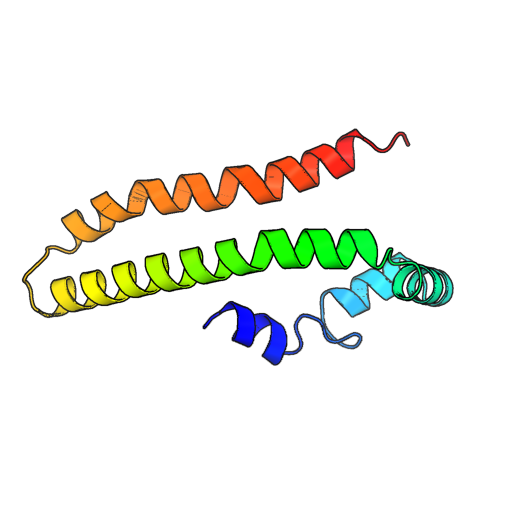74 1.00 46.22 91 ASP A CA 1
ATOM 763 C C . ASP A 1 91 ? -9.2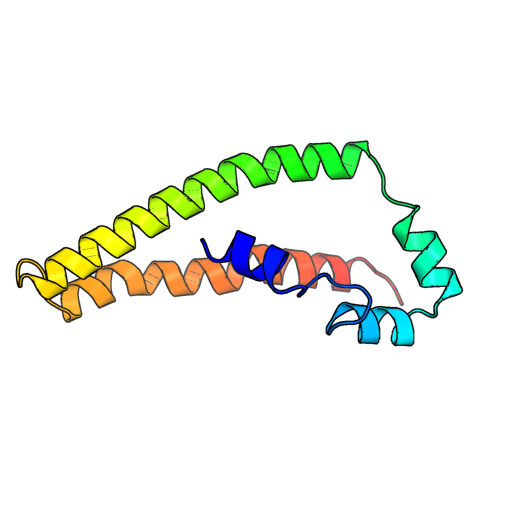60 9.906 -0.886 1.00 46.22 91 ASP A C 1
ATOM 765 O O . ASP A 1 91 ? -8.403 10.339 -1.665 1.00 46.22 91 ASP A O 1
ATOM 769 N N . SER A 1 92 ? -9.262 8.617 -0.513 1.00 48.16 92 SER A N 1
ATOM 770 C CA . SER A 1 92 ? -8.200 7.659 -0.889 1.00 48.16 92 SER A CA 1
ATOM 771 C C . SER A 1 92 ? -8.274 7.152 -2.336 1.00 48.16 92 SER A C 1
ATOM 773 O O . SER A 1 92 ? -7.251 6.770 -2.907 1.00 48.16 92 SER A O 1
ATOM 775 N N . THR A 1 93 ? -9.455 7.179 -2.959 1.00 44.47 93 THR A N 1
ATOM 776 C CA . THR A 1 93 ? -9.667 6.700 -4.337 1.00 44.47 93 THR A CA 1
ATOM 777 C C . THR A 1 93 ? -9.442 7.784 -5.395 1.00 44.47 93 THR A C 1
ATOM 779 O O . THR A 1 93 ? -9.079 7.465 -6.528 1.00 44.47 93 THR A O 1
ATOM 782 N N . THR A 1 94 ? -9.570 9.062 -5.030 1.00 45.56 94 THR A N 1
ATO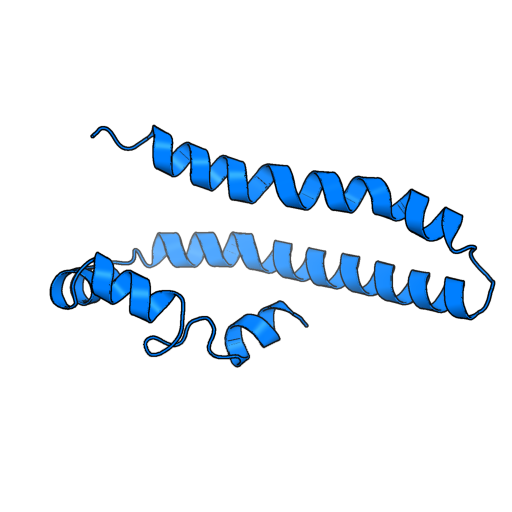M 783 C CA . THR A 1 94 ? -9.647 10.159 -6.011 1.00 45.56 94 THR A CA 1
ATOM 784 C C . THR A 1 94 ? -8.347 10.964 -6.146 1.00 45.56 94 THR A C 1
ATOM 786 O O . THR A 1 94 ? -8.032 11.458 -7.223 1.00 45.56 94 THR A O 1
ATOM 789 N N . SER A 1 95 ? -7.536 11.093 -5.091 1.00 52.53 95 SER A N 1
ATOM 790 C CA . SER A 1 95 ? -6.472 12.111 -5.080 1.00 52.53 95 SER A CA 1
ATOM 791 C C . SER A 1 95 ? -5.123 11.640 -5.646 1.00 52.53 95 SER A C 1
ATOM 793 O O . SER A 1 95 ? -4.624 12.201 -6.616 1.00 52.53 95 SER A O 1
ATOM 795 N N . ALA A 1 96 ? -4.498 10.599 -5.089 1.00 49.56 96 ALA A N 1
ATOM 796 C CA . ALA A 1 96 ? -3.069 10.369 -5.348 1.00 49.56 96 ALA A CA 1
ATOM 797 C C . ALA A 1 96 ? -2.772 9.529 -6.603 1.00 49.56 96 ALA A C 1
ATOM 799 O O . ALA A 1 96 ? -1.797 9.792 -7.311 1.00 49.56 96 ALA A O 1
ATOM 800 N N . ILE A 1 97 ? -3.593 8.512 -6.883 1.00 46.53 97 ILE A N 1
ATOM 801 C CA . ILE A 1 97 ? -3.364 7.593 -8.007 1.00 46.53 97 ILE A CA 1
ATOM 802 C C . ILE A 1 97 ? -3.892 8.212 -9.302 1.00 46.53 97 ILE A C 1
ATOM 804 O O . ILE A 1 97 ? -3.150 8.272 -10.278 1.00 46.53 97 ILE A O 1
ATOM 808 N N . GLN A 1 98 ? -5.108 8.771 -9.302 1.00 44.81 98 GLN A N 1
ATOM 809 C CA . GLN A 1 98 ? -5.653 9.444 -10.484 1.00 44.81 98 GLN A CA 1
ATOM 810 C C . GLN A 1 98 ? -4.884 10.721 -10.838 1.00 44.81 98 GLN A C 1
ATOM 812 O O . GLN A 1 98 ? -4.548 10.892 -12.005 1.00 44.81 98 GLN A O 1
ATOM 817 N N . ALA A 1 99 ? -4.509 11.578 -9.877 1.00 45.41 99 ALA A N 1
ATOM 818 C CA . ALA A 1 99 ? -3.762 12.795 -10.211 1.00 45.41 99 ALA A CA 1
ATOM 819 C C . ALA A 1 99 ? -2.371 12.489 -10.781 1.00 45.41 99 ALA A C 1
ATOM 821 O O . ALA A 1 99 ? -1.933 13.170 -11.703 1.00 45.41 99 ALA A O 1
ATOM 822 N N . ARG A 1 100 ? -1.677 11.452 -10.289 1.00 49.19 100 ARG A N 1
ATOM 823 C CA . ARG A 1 100 ? -0.355 11.069 -10.814 1.00 49.19 100 ARG A CA 1
ATOM 824 C C . ARG A 1 100 ? -0.462 10.381 -12.178 1.00 49.19 100 ARG A C 1
ATOM 826 O O . ARG A 1 100 ? 0.361 10.656 -13.044 1.00 49.19 100 ARG A O 1
ATOM 833 N N . PHE A 1 101 ? -1.495 9.566 -12.397 1.00 42.47 101 PHE A N 1
ATOM 834 C CA . PHE A 1 101 ? -1.750 8.922 -13.689 1.00 42.47 101 PHE A CA 1
ATOM 835 C C . PHE A 1 101 ? -2.195 9.936 -14.755 1.00 42.47 101 PHE A C 1
ATOM 837 O O . PHE A 1 101 ? -1.665 9.932 -15.859 1.00 42.47 101 PHE A O 1
ATOM 844 N N . ILE A 1 102 ? -3.080 10.878 -14.410 1.00 51.97 102 ILE A N 1
ATOM 845 C CA . ILE A 1 102 ? -3.505 11.967 -15.303 1.00 51.97 102 ILE A CA 1
ATOM 846 C C . ILE A 1 102 ? -2.322 12.881 -15.636 1.00 51.97 102 ILE A C 1
ATOM 848 O O . ILE A 1 102 ? -2.131 13.200 -16.802 1.00 51.97 102 ILE A O 1
ATOM 852 N N . LYS A 1 103 ? -1.479 13.240 -14.658 1.00 48.78 103 LYS A N 1
ATOM 853 C CA . LYS A 1 103 ? -0.286 14.077 -14.883 1.00 48.78 103 LYS A CA 1
ATOM 854 C C . LYS A 1 103 ? 0.775 13.386 -15.753 1.00 48.78 103 LYS A C 1
ATOM 856 O O . LYS A 1 103 ? 1.478 14.062 -16.490 1.00 48.78 103 LYS A O 1
ATOM 861 N N . LEU A 1 104 ? 0.876 12.054 -15.697 1.00 45.97 104 LEU A N 1
ATOM 862 C CA . LEU A 1 104 ? 1.738 11.261 -16.587 1.00 45.97 104 LEU A CA 1
ATOM 863 C C . LEU A 1 104 ? 1.169 11.133 -18.009 1.00 45.97 104 LEU A C 1
ATOM 865 O O . LEU A 1 104 ? 1.939 11.041 -18.961 1.00 45.97 104 LEU A O 1
ATOM 869 N N . LEU A 1 105 ? -0.158 11.140 -18.158 1.00 43.41 105 LEU A N 1
ATOM 870 C CA . LEU A 1 105 ? -0.833 11.078 -19.456 1.00 43.41 105 LEU A CA 1
ATOM 871 C C . LEU A 1 105 ? -0.891 12.439 -20.167 1.00 43.41 105 LEU A C 1
ATOM 873 O O . LEU A 1 105 ? -0.854 12.467 -21.390 1.00 43.41 105 LEU A O 1
ATOM 877 N N . THR A 1 106 ? -0.948 13.555 -19.431 1.00 49.12 106 THR A N 1
ATOM 878 C CA . THR A 1 106 ? -0.971 14.915 -20.006 1.00 49.12 106 THR A CA 1
ATOM 879 C C . THR A 1 106 ? 0.407 15.544 -20.207 1.00 49.12 106 THR A C 1
ATOM 881 O O . THR A 1 106 ? 0.507 16.538 -20.914 1.00 49.12 106 THR A O 1
ATOM 884 N N . ALA A 1 107 ? 1.473 14.987 -19.623 1.00 47.22 107 ALA A N 1
ATOM 885 C CA . ALA A 1 107 ? 2.849 15.465 -19.811 1.00 47.22 107 ALA A CA 1
ATOM 886 C C . ALA A 1 107 ? 3.580 14.813 -21.000 1.00 47.22 107 ALA A C 1
ATOM 888 O O . ALA A 1 107 ? 4.780 15.022 -21.172 1.00 47.22 107 ALA A O 1
ATOM 889 N N . ARG A 1 108 ? 2.893 13.978 -21.787 1.00 38.41 108 ARG A N 1
ATOM 890 C CA . ARG A 1 108 ? 3.499 13.217 -22.878 1.00 38.41 108 ARG A CA 1
ATOM 891 C C . ARG A 1 108 ? 2.830 13.605 -24.191 1.00 38.41 108 ARG A C 1
ATOM 893 O O . ARG A 1 108 ? 1.783 13.060 -24.520 1.00 38.41 108 ARG A O 1
ATOM 900 N N . ASP A 1 109 ? 3.444 14.554 -24.894 1.00 42.78 109 ASP A N 1
ATOM 901 C CA . ASP A 1 109 ? 3.040 14.963 -26.239 1.00 42.78 109 ASP A CA 1
ATOM 902 C C . ASP A 1 109 ? 3.156 13.768 -27.197 1.00 42.78 109 ASP A C 1
ATOM 904 O O . ASP A 1 109 ? 4.247 13.236 -27.436 1.00 42.78 109 ASP A O 1
ATOM 908 N N . TRP A 1 110 ? 2.008 13.342 -27.711 1.00 55.28 110 TRP A N 1
ATOM 909 C CA . TRP A 1 110 ? 1.854 12.588 -28.949 1.00 55.28 110 TRP A CA 1
ATOM 910 C C . TRP A 1 110 ? 0.944 13.387 -29.875 1.00 55.28 110 TRP A C 1
ATOM 912 O O . TRP A 1 110 ? -0.014 14.012 -29.365 1.00 55.28 110 TRP A O 1
#

Secondary structure (DSSP, 8-state):
-HHHHHHHTTTT-TTSTTHHHHHHHH-HHHHHHHHH---HHHHHHHHHHHHHHHHHHHHHHHHHHHHHHHHHTTSS-HHHHHHHHTTHHHHHHHSHHHHHHHHHHHSS--